Protein AF-A0A1X7TZ08-F1 (afdb_monomer)

Radius of gyration: 21.83 Å; Cα contacts (8 Å, |Δi|>4): 46; chains: 1; bounding box: 48×34×66 Å

Secondary structure (DSSP, 8-state):
---HHHHHHHHHHHHHS-HHHHHHHHHHHHHHHHHHHHHHHHHHHHHHHHHHHTT--GGG------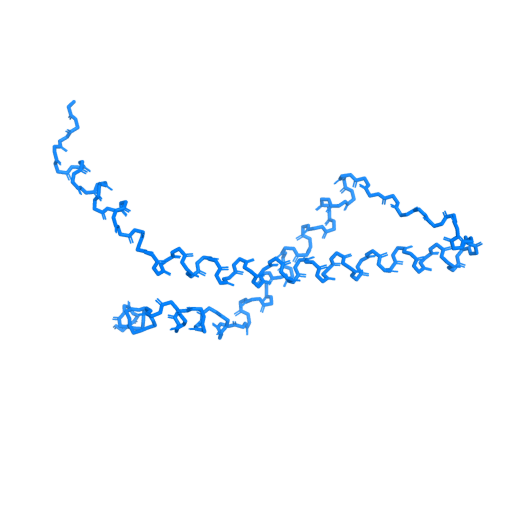HHHHHHHHHHHHHHHHHHHHT-HHHHHHHHHHHT-HHHHHTTT-

pLDDT: mean 79.52, std 16.92, range [42.16, 96.12]

Mean predicted aligned error: 11.12 Å

Organism: Amphimedon queenslandica (NCBI:txid400682)

Foldseek 3Di:
DPPVVVVVVVVVVVPVCDPLVVLLVVLLVVQLVVQLVVLVVVVVVVQQVVCVVVVNDPVRDDDDDPPVNCVVSSVVSNVVSVVVVVVVCVSSLVSCVVSVNNVVVVVVVD

Structure (mmCIF, N/CA/C/O backbone):
data_AF-A0A1X7TZ08-F1
#
_entry.id   AF-A0A1X7TZ08-F1
#
loop_
_atom_site.group_PDB
_atom_site.id
_atom_site.type_symbol
_atom_site.label_atom_id
_atom_site.label_alt_id
_atom_site.label_comp_id
_atom_site.label_asym_id
_atom_site.label_entity_id
_atom_site.label_seq_id
_atom_site.pdbx_PDB_ins_code
_atom_site.Cartn_x
_atom_site.Cartn_y
_atom_site.Cartn_z
_atom_site.occupancy
_atom_site.B_iso_or_equiv
_atom_site.auth_seq_id
_atom_site.auth_comp_id
_atom_site.auth_asym_id
_atom_site.auth_atom_id
_atom_site.pdbx_PDB_model_num
ATOM 1 N N . MET A 1 1 ? 0.419 24.892 -41.099 1.00 42.16 1 MET A N 1
ATOM 2 C CA . MET A 1 1 ? 1.016 23.764 -41.841 1.00 42.16 1 MET A CA 1
ATOM 3 C C . MET A 1 1 ? 2.105 23.181 -40.966 1.00 42.16 1 MET A C 1
ATOM 5 O O . MET A 1 1 ? 3.146 23.805 -40.815 1.00 42.16 1 MET A O 1
ATOM 9 N N . ILE A 1 2 ? 1.813 22.075 -40.285 1.00 45.47 2 ILE A N 1
ATOM 10 C CA . ILE A 1 2 ? 2.815 21.350 -39.501 1.00 45.47 2 ILE A CA 1
ATOM 11 C C . ILE A 1 2 ? 3.659 20.597 -40.532 1.00 45.47 2 ILE A C 1
ATOM 13 O O . ILE A 1 2 ? 3.110 19.887 -41.370 1.00 45.47 2 ILE A O 1
ATOM 17 N N . ASN A 1 3 ? 4.966 20.857 -40.564 1.00 47.69 3 ASN A N 1
ATOM 18 C CA . ASN A 1 3 ? 5.865 20.263 -41.551 1.00 47.69 3 ASN A CA 1
ATOM 19 C C . ASN A 1 3 ? 5.819 18.736 -41.434 1.00 47.69 3 ASN A C 1
ATOM 21 O O . ASN A 1 3 ? 5.934 18.212 -40.327 1.00 47.69 3 ASN A O 1
ATOM 25 N N . GLY A 1 4 ? 5.727 18.029 -42.566 1.00 49.84 4 GLY A N 1
ATOM 26 C CA . GLY A 1 4 ? 5.626 16.564 -42.609 1.00 49.84 4 GLY A CA 1
ATOM 27 C C . GLY A 1 4 ? 6.698 15.841 -41.785 1.00 49.84 4 GLY A C 1
ATOM 28 O O . GLY A 1 4 ? 6.422 14.785 -41.239 1.00 49.84 4 GLY A O 1
ATOM 29 N N . ALA A 1 5 ? 7.874 16.450 -41.577 1.00 51.88 5 ALA A N 1
ATOM 30 C CA . ALA A 1 5 ? 8.937 15.958 -40.695 1.00 51.88 5 ALA A CA 1
ATOM 31 C C . ALA A 1 5 ? 8.541 15.845 -39.202 1.00 51.88 5 ALA A C 1
ATOM 33 O O . ALA A 1 5 ? 8.981 14.915 -38.525 1.00 51.88 5 ALA A O 1
ATOM 34 N N . GLN A 1 6 ? 7.705 16.754 -38.685 1.00 47.25 6 GLN A N 1
ATOM 35 C CA . GLN A 1 6 ? 7.187 16.679 -37.312 1.00 47.25 6 GLN A CA 1
ATOM 36 C C . GLN A 1 6 ? 6.141 15.570 -37.162 1.00 47.25 6 GLN A C 1
ATOM 38 O O . GLN A 1 6 ? 6.110 14.912 -36.127 1.00 47.25 6 GLN A O 1
ATOM 43 N N . GLU A 1 7 ? 5.346 15.306 -38.201 1.00 42.50 7 GLU A N 1
ATOM 44 C CA . GLU A 1 7 ? 4.332 14.247 -38.200 1.00 42.50 7 GLU A CA 1
ATOM 45 C C . GLU A 1 7 ? 4.979 12.850 -38.234 1.00 42.50 7 GLU A C 1
ATOM 47 O O . GLU A 1 7 ? 4.614 11.983 -37.442 1.00 42.50 7 GLU A O 1
ATOM 52 N N . VAL A 1 8 ? 6.034 12.645 -39.041 1.00 52.72 8 VAL A N 1
ATOM 53 C CA . VAL A 1 8 ? 6.805 11.382 -39.009 1.00 52.72 8 VAL A CA 1
ATOM 54 C C . VAL A 1 8 ? 7.568 11.207 -37.696 1.00 52.72 8 VAL A C 1
ATOM 56 O O . VAL A 1 8 ? 7.702 10.082 -37.222 1.00 52.72 8 VAL A O 1
ATOM 59 N N . GLY A 1 9 ? 8.063 12.293 -37.092 1.00 52.34 9 GLY A N 1
ATOM 60 C CA . GLY A 1 9 ? 8.717 12.260 -35.780 1.00 52.34 9 GLY A CA 1
ATOM 61 C C . GLY A 1 9 ? 7.757 11.864 -34.655 1.00 52.34 9 GLY A C 1
ATOM 62 O O . GLY A 1 9 ? 8.101 11.021 -33.828 1.00 52.34 9 GLY A O 1
ATOM 63 N N . PHE A 1 10 ? 6.536 12.402 -34.671 1.00 45.81 10 PHE A N 1
ATOM 64 C CA . PHE A 1 10 ? 5.490 12.104 -33.692 1.00 45.81 10 PHE A CA 1
ATOM 65 C C . PHE A 1 10 ? 4.959 10.669 -33.845 1.00 45.81 10 PHE A C 1
ATOM 67 O O . PHE A 1 10 ? 4.919 9.919 -32.873 1.00 45.81 10 PHE A O 1
ATOM 74 N N . LEU A 1 11 ? 4.694 10.225 -35.079 1.00 47.16 11 LEU A N 1
ATOM 75 C CA . LEU A 1 11 ? 4.293 8.842 -35.378 1.00 47.16 11 LEU A CA 1
ATOM 76 C C . LEU A 1 11 ? 5.408 7.820 -35.077 1.00 47.16 11 LEU A C 1
ATOM 78 O O . LEU A 1 11 ? 5.132 6.664 -34.745 1.00 47.16 11 LEU A O 1
ATOM 82 N N . ARG A 1 12 ? 6.683 8.226 -35.168 1.00 47.09 12 ARG A N 1
ATOM 83 C CA . ARG A 1 12 ? 7.843 7.401 -34.786 1.00 47.09 12 ARG A CA 1
ATOM 84 C C . ARG A 1 12 ? 8.008 7.306 -33.269 1.00 47.09 12 ARG A C 1
ATOM 86 O O . ARG A 1 12 ? 8.368 6.232 -32.798 1.00 47.09 12 ARG A O 1
ATOM 93 N N . LEU A 1 13 ? 7.706 8.372 -32.527 1.00 45.00 13 LEU A N 1
ATOM 94 C CA . LEU A 1 13 ? 7.640 8.382 -31.060 1.00 45.00 13 LEU A CA 1
ATOM 95 C C . LEU A 1 13 ? 6.481 7.518 -30.537 1.00 45.00 13 LEU A C 1
ATOM 97 O O . LEU A 1 13 ? 6.692 6.704 -29.640 1.00 45.00 13 LEU A O 1
ATOM 101 N N . GLU A 1 14 ? 5.298 7.595 -31.151 1.00 45.69 14 GLU A N 1
ATOM 102 C CA . GLU A 1 14 ? 4.157 6.735 -30.795 1.00 45.69 14 GLU A CA 1
ATOM 103 C C . GLU A 1 14 ? 4.407 5.254 -31.123 1.00 45.69 14 GLU A C 1
ATOM 105 O O . GLU A 1 14 ? 4.048 4.378 -30.336 1.00 45.69 14 GLU A O 1
ATOM 110 N N . ARG A 1 15 ? 5.114 4.946 -32.223 1.00 47.97 15 ARG A N 1
ATOM 111 C CA . ARG A 1 15 ? 5.594 3.578 -32.516 1.00 47.97 15 ARG A CA 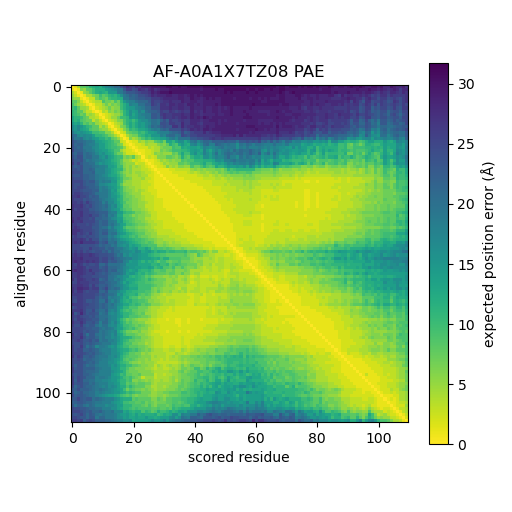1
ATOM 112 C C . ARG A 1 15 ? 6.750 3.116 -31.615 1.00 47.97 15 ARG A C 1
ATOM 114 O O . ARG A 1 15 ? 7.011 1.915 -31.553 1.00 47.97 15 ARG A O 1
ATOM 121 N N . GLN A 1 16 ? 7.447 4.031 -30.936 1.00 49.19 16 GLN A N 1
ATOM 122 C CA . GLN A 1 16 ? 8.575 3.736 -30.042 1.00 49.19 16 GLN A CA 1
ATOM 123 C C . GLN A 1 16 ? 8.187 3.539 -28.576 1.00 49.19 16 GLN A C 1
ATOM 125 O O . GLN A 1 16 ? 9.031 3.059 -27.811 1.00 49.19 16 GLN A O 1
ATOM 130 N N . ILE A 1 17 ? 6.929 3.780 -28.180 1.00 51.12 17 ILE A N 1
ATOM 131 C CA . ILE A 1 17 ? 6.390 3.167 -26.956 1.00 51.12 17 ILE A CA 1
ATOM 132 C C . ILE A 1 17 ? 6.224 1.669 -27.247 1.00 51.12 17 ILE A C 1
ATOM 134 O O . ILE A 1 17 ? 5.143 1.143 -27.498 1.00 51.12 17 ILE A O 1
ATOM 138 N N . SER A 1 1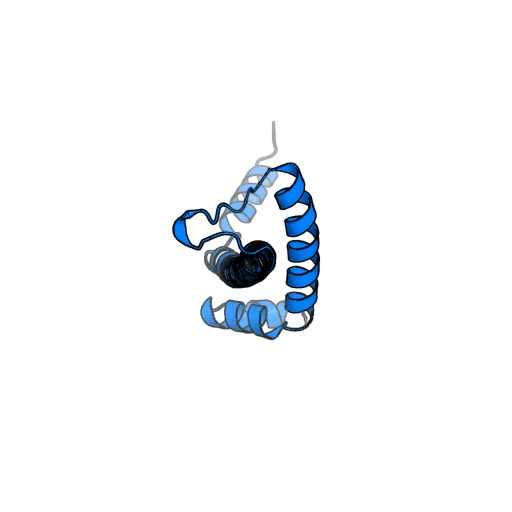8 ? 7.360 0.982 -27.308 1.00 63.38 18 SER A N 1
ATOM 139 C CA . SER A 1 18 ? 7.445 -0.420 -27.658 1.00 63.38 18 SER A CA 1
ATOM 140 C C . SER A 1 18 ? 6.688 -1.231 -26.601 1.00 63.38 18 SER A C 1
ATOM 142 O O . SER A 1 18 ? 6.712 -0.899 -25.414 1.00 63.38 18 SER A O 1
ATOM 144 N N . LEU A 1 19 ? 6.017 -2.312 -27.010 1.00 60.88 19 LEU A N 1
ATOM 145 C CA . LEU A 1 19 ? 5.390 -3.286 -26.101 1.00 60.88 19 LEU A CA 1
ATOM 146 C C . LEU A 1 19 ? 6.243 -3.592 -24.844 1.00 60.88 19 LEU A C 1
ATOM 148 O O . LEU A 1 19 ? 5.681 -3.708 -23.754 1.00 60.88 19 LEU A O 1
ATOM 152 N N . PRO A 1 20 ? 7.582 -3.673 -24.936 1.00 60.38 20 PRO A N 1
ATOM 153 C CA . PRO A 1 20 ? 8.454 -3.760 -23.772 1.00 60.38 20 PRO A CA 1
ATOM 154 C C . PRO A 1 20 ? 8.431 -2.595 -22.770 1.00 60.38 20 PRO A C 1
ATOM 156 O O . PRO A 1 20 ? 8.500 -2.859 -21.570 1.00 60.38 20 PRO A O 1
ATOM 159 N N . ALA A 1 21 ? 8.321 -1.338 -23.212 1.00 59.94 21 ALA A N 1
ATOM 160 C CA . ALA A 1 21 ? 8.198 -0.169 -22.332 1.00 59.94 21 ALA A CA 1
ATOM 161 C C . ALA A 1 21 ? 6.856 -0.178 -21.577 1.00 59.94 21 ALA A C 1
ATOM 163 O O . ALA A 1 21 ? 6.798 0.106 -20.379 1.00 59.94 21 ALA A O 1
ATOM 164 N N . ILE A 1 22 ? 5.789 -0.617 -22.251 1.00 64.81 22 ILE A N 1
ATOM 165 C CA . ILE A 1 22 ? 4.479 -0.859 -21.630 1.00 64.81 22 ILE A CA 1
ATOM 166 C C . ILE A 1 22 ? 4.586 -1.996 -20.602 1.00 64.81 22 ILE A C 1
ATOM 168 O O . ILE A 1 22 ? 4.132 -1.853 -19.468 1.00 64.81 22 ILE A O 1
ATOM 172 N N . ARG A 1 23 ? 5.250 -3.109 -20.945 1.00 61.88 23 ARG A N 1
ATOM 173 C CA . ARG A 1 23 ? 5.498 -4.230 -20.013 1.00 61.88 23 ARG A CA 1
ATOM 174 C C . ARG A 1 23 ? 6.366 -3.829 -18.812 1.00 61.88 23 ARG A C 1
ATOM 176 O O . ARG A 1 23 ? 6.141 -4.337 -17.715 1.00 61.88 23 ARG A O 1
ATOM 183 N N . TYR A 1 24 ? 7.316 -2.911 -18.990 1.00 65.50 24 TYR A N 1
ATOM 184 C CA . TYR A 1 24 ? 8.114 -2.327 -17.908 1.00 65.50 24 TYR A CA 1
ATOM 185 C C . TYR A 1 24 ? 7.254 -1.525 -16.924 1.00 65.50 24 TYR A C 1
ATOM 187 O O . TYR A 1 24 ? 7.279 -1.814 -15.724 1.00 65.50 24 TYR A O 1
ATOM 195 N N . LEU A 1 25 ? 6.463 -0.572 -17.435 1.00 66.50 25 LEU A N 1
ATOM 196 C CA . LEU A 1 25 ? 5.539 0.224 -16.622 1.00 66.50 25 LEU A CA 1
ATOM 197 C C . LEU A 1 25 ? 4.599 -0.692 -15.840 1.00 66.50 25 LEU A C 1
ATOM 199 O O . LEU A 1 25 ? 4.433 -0.520 -14.635 1.00 66.50 25 LEU A O 1
ATOM 203 N N . LEU A 1 26 ? 4.075 -1.733 -16.491 1.00 70.31 26 LEU A N 1
ATOM 204 C CA . LEU A 1 26 ? 3.232 -2.733 -15.840 1.00 70.31 26 LEU A CA 1
ATOM 205 C C . LEU A 1 26 ? 3.955 -3.457 -14.692 1.00 70.31 26 LEU A C 1
ATOM 207 O O . LEU A 1 26 ? 3.357 -3.627 -13.634 1.00 70.31 26 LEU A O 1
ATOM 211 N N . SER A 1 27 ? 5.227 -3.840 -14.845 1.00 71.94 27 SER A N 1
ATOM 212 C CA . SER A 1 27 ? 5.970 -4.546 -13.788 1.00 71.94 27 SER A CA 1
ATOM 213 C C . SER A 1 27 ? 6.172 -3.689 -12.536 1.00 71.94 27 SER A C 1
ATOM 215 O O . SER A 1 27 ? 5.922 -4.166 -11.429 1.00 71.94 27 SER A O 1
ATOM 217 N N . ILE A 1 28 ? 6.603 -2.433 -12.688 1.00 79.19 28 ILE A N 1
ATOM 218 C CA . ILE A 1 28 ? 6.783 -1.529 -11.541 1.00 79.19 28 ILE A CA 1
ATOM 219 C C . ILE A 1 28 ? 5.429 -1.163 -10.934 1.00 79.19 28 ILE A C 1
ATOM 221 O O . ILE A 1 28 ? 5.295 -1.156 -9.713 1.00 79.19 28 ILE A O 1
ATOM 225 N N . MET A 1 29 ? 4.409 -0.917 -11.762 1.00 83.25 29 MET A N 1
ATOM 226 C CA . MET A 1 29 ? 3.065 -0.601 -11.280 1.00 83.25 29 MET A CA 1
ATOM 227 C C . MET A 1 29 ? 2.435 -1.749 -10.495 1.00 83.25 29 MET A C 1
ATOM 229 O O . MET A 1 29 ? 1.742 -1.483 -9.517 1.00 83.25 29 MET A O 1
ATOM 233 N N . VAL A 1 30 ? 2.655 -3.006 -10.895 1.00 85.31 30 VAL A N 1
ATOM 234 C CA . VAL A 1 30 ? 2.175 -4.171 -10.135 1.00 85.31 30 VAL A CA 1
ATOM 235 C C . VAL A 1 30 ? 2.811 -4.181 -8.750 1.00 85.31 30 VAL A C 1
ATOM 237 O O . VAL A 1 30 ? 2.091 -4.180 -7.757 1.00 85.31 30 VAL A O 1
ATOM 240 N N . THR A 1 31 ? 4.140 -4.079 -8.667 1.00 88.00 31 THR A N 1
ATOM 241 C CA . THR A 1 31 ? 4.821 -4.052 -7.366 1.00 88.00 31 THR A CA 1
ATOM 242 C C . THR A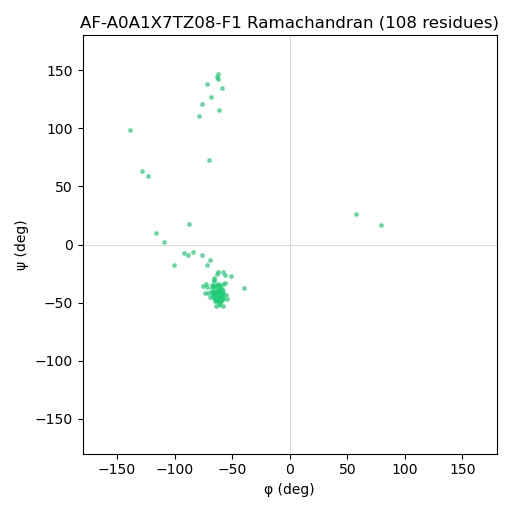 1 31 ? 4.396 -2.852 -6.523 1.00 88.00 31 THR A C 1
ATOM 244 O O . THR A 1 31 ? 4.141 -2.998 -5.331 1.00 88.00 31 THR A O 1
ATOM 247 N N . PHE A 1 32 ? 4.267 -1.673 -7.131 1.00 90.12 32 PHE A N 1
ATOM 248 C CA . PHE A 1 32 ? 3.803 -0.474 -6.442 1.00 90.12 32 PHE A CA 1
ATOM 249 C C . PHE A 1 32 ? 2.399 -0.671 -5.854 1.00 90.12 32 PHE A C 1
ATOM 251 O O . PHE A 1 32 ? 2.164 -0.361 -4.687 1.00 90.12 32 PHE A O 1
ATOM 258 N N . LYS A 1 33 ? 1.467 -1.230 -6.637 1.00 91.25 33 LYS A N 1
ATOM 259 C CA . LYS A 1 33 ? 0.104 -1.537 -6.181 1.00 91.25 33 LYS A CA 1
ATOM 260 C C . LYS A 1 33 ? 0.098 -2.551 -5.038 1.00 91.25 33 LYS A C 1
ATOM 262 O O . LYS A 1 33 ? -0.664 -2.371 -4.091 1.00 91.25 33 LYS A O 1
ATOM 267 N N . ASP A 1 34 ? 0.942 -3.575 -5.106 1.00 92.56 34 ASP A N 1
ATOM 268 C CA . ASP A 1 34 ? 1.035 -4.592 -4.058 1.00 92.56 34 ASP A CA 1
ATOM 269 C C . ASP A 1 34 ? 1.548 -4.007 -2.736 1.00 92.56 34 ASP A C 1
ATOM 271 O O . ASP A 1 34 ? 0.980 -4.293 -1.682 1.00 92.56 34 ASP A O 1
ATOM 275 N N . GLU A 1 35 ? 2.572 -3.150 -2.764 1.00 93.50 35 GLU A N 1
ATOM 276 C CA . GLU A 1 35 ? 3.064 -2.478 -1.550 1.00 93.50 35 GLU A CA 1
ATOM 277 C C . GLU A 1 35 ? 2.021 -1.504 -0.983 1.00 93.50 35 GLU A C 1
ATOM 279 O O . GLU A 1 35 ? 1.740 -1.527 0.217 1.00 93.50 35 GLU A O 1
ATOM 284 N N . MET A 1 36 ? 1.355 -0.720 -1.839 1.00 95.19 36 MET A N 1
ATOM 285 C CA . MET A 1 36 ? 0.247 0.150 -1.422 1.00 95.19 36 MET A CA 1
ATOM 286 C C . MET A 1 36 ? -0.884 -0.642 -0.754 1.00 95.19 36 MET A C 1
ATOM 288 O O . MET A 1 36 ? -1.432 -0.211 0.263 1.00 95.19 36 MET A O 1
ATOM 292 N N . LYS A 1 37 ? -1.212 -1.827 -1.284 1.00 95.50 37 LYS A N 1
ATOM 293 C CA . LYS A 1 37 ? -2.208 -2.724 -0.688 1.00 95.50 37 LYS A CA 1
ATOM 294 C C . LYS A 1 37 ? -1.776 -3.202 0.698 1.00 95.50 37 LYS A C 1
ATOM 296 O O . LYS A 1 37 ? -2.603 -3.193 1.606 1.00 95.50 37 LYS A O 1
ATOM 301 N N . LYS A 1 38 ? -0.506 -3.577 0.887 1.00 95.94 38 LYS A N 1
ATOM 302 C CA . LYS A 1 38 ? 0.013 -3.974 2.209 1.00 95.94 38 LYS A CA 1
ATOM 303 C C . LYS A 1 38 ? -0.052 -2.830 3.213 1.00 95.94 38 LYS A C 1
ATOM 305 O O . LYS A 1 38 ? -0.472 -3.052 4.345 1.00 95.94 38 LYS A O 1
ATOM 310 N N . HIS A 1 39 ? 0.315 -1.615 2.803 1.00 95.88 39 HIS A N 1
ATOM 311 C CA . HIS A 1 39 ? 0.195 -0.435 3.657 1.00 95.88 39 HIS A CA 1
ATOM 312 C C . HIS A 1 39 ? -1.250 -0.214 4.113 1.00 95.88 39 HIS A C 1
ATOM 314 O O . HIS A 1 39 ? -1.495 -0.044 5.307 1.00 95.88 39 HIS A O 1
ATOM 320 N N . PHE A 1 40 ? -2.205 -0.295 3.183 1.00 95.50 40 PHE A N 1
ATOM 321 C CA . PHE A 1 40 ? -3.624 -0.199 3.512 1.00 95.50 40 PHE A CA 1
ATOM 322 C C . PHE A 1 40 ? -4.075 -1.312 4.466 1.00 95.50 40 PHE A C 1
ATOM 324 O O . PHE A 1 40 ? -4.722 -1.027 5.467 1.00 95.50 40 PHE A O 1
ATOM 331 N N . GLN A 1 41 ? -3.718 -2.570 4.190 1.00 96.06 41 GLN A N 1
ATOM 332 C CA . GLN A 1 41 ? -4.090 -3.711 5.033 1.00 96.06 41 GLN A CA 1
ATOM 333 C C . GLN A 1 41 ? -3.539 -3.575 6.457 1.00 96.06 41 GLN A C 1
ATOM 335 O O . GLN A 1 41 ? -4.277 -3.791 7.415 1.00 96.06 41 GLN A O 1
ATOM 340 N N . GLY A 1 42 ? -2.270 -3.182 6.602 1.00 95.88 42 GLY A N 1
ATOM 341 C CA . GLY A 1 42 ? -1.651 -2.967 7.911 1.00 95.88 42 GLY A CA 1
ATOM 342 C C . GLY A 1 42 ? -2.285 -1.802 8.672 1.00 95.88 42 GLY A C 1
ATOM 343 O O . GLY A 1 42 ? -2.570 -1.921 9.865 1.00 95.88 42 GLY A O 1
ATOM 344 N N . TRP A 1 43 ? -2.576 -0.700 7.978 1.00 95.44 43 TRP A N 1
ATOM 345 C CA . TRP A 1 43 ? -3.293 0.428 8.570 1.00 95.44 43 TRP A CA 1
ATOM 346 C C . TRP A 1 43 ? -4.707 0.029 9.017 1.00 95.44 43 TRP A C 1
ATOM 348 O O . TRP A 1 43 ? -5.077 0.272 10.161 1.00 95.44 43 TRP A O 1
ATOM 358 N N . TYR A 1 44 ? -5.470 -0.651 8.159 1.00 95.06 44 TYR A N 1
ATOM 359 C CA . TYR A 1 44 ? -6.835 -1.076 8.468 1.00 95.06 44 TYR A CA 1
ATOM 360 C C . TYR A 1 44 ? -6.874 -2.049 9.650 1.00 95.06 44 TYR A C 1
ATOM 362 O O . TYR A 1 44 ? -7.681 -1.882 10.560 1.00 95.06 44 TYR A O 1
ATOM 370 N N . ALA A 1 45 ? -5.963 -3.029 9.682 1.00 95.19 45 ALA A N 1
ATOM 371 C CA . ALA A 1 45 ? -5.824 -3.946 10.811 1.00 95.19 45 ALA A CA 1
ATOM 372 C C . ALA A 1 45 ? -5.530 -3.199 12.122 1.00 95.19 45 ALA A C 1
ATOM 374 O O . ALA A 1 45 ? -6.084 -3.546 13.162 1.00 95.19 45 ALA A O 1
ATOM 375 N N . THR A 1 46 ? -4.720 -2.138 12.061 1.00 94.50 46 THR A N 1
ATOM 376 C CA . THR A 1 46 ? -4.440 -1.271 13.214 1.00 94.50 46 THR A CA 1
ATOM 377 C C . THR A 1 46 ? -5.700 -0.536 13.685 1.00 94.50 46 THR A C 1
ATOM 379 O O . THR A 1 46 ? -5.951 -0.473 14.886 1.00 94.50 46 THR A O 1
ATOM 382 N N . GLU A 1 47 ? -6.524 -0.005 12.776 1.00 93.75 47 GLU A N 1
ATOM 383 C CA . GLU A 1 47 ? -7.792 0.643 13.148 1.00 93.75 47 GLU A CA 1
ATOM 384 C C . GLU A 1 47 ? -8.795 -0.346 13.757 1.00 93.75 47 GLU A C 1
ATOM 386 O O . GLU A 1 47 ? -9.417 -0.042 14.775 1.00 93.75 47 GLU A O 1
ATOM 391 N N . VAL A 1 48 ? -8.894 -1.560 13.205 1.00 94.25 48 VAL A N 1
ATOM 392 C CA . VAL A 1 48 ? -9.696 -2.643 13.799 1.00 94.25 48 VAL A CA 1
ATOM 393 C C . VAL A 1 48 ? -9.198 -2.975 15.207 1.00 94.25 48 VAL A C 1
ATOM 395 O O . VAL A 1 48 ? -9.991 -3.029 16.146 1.00 94.25 48 VAL A O 1
ATOM 398 N N . GLN A 1 49 ? -7.884 -3.143 15.381 1.00 94.38 49 GLN A N 1
ATOM 399 C CA . GLN A 1 49 ? -7.284 -3.456 16.676 1.00 94.38 49 GLN A CA 1
ATOM 400 C C . GLN A 1 49 ? -7.587 -2.378 17.725 1.00 94.38 49 GLN A C 1
ATOM 402 O O . GLN A 1 49 ? -7.931 -2.720 18.856 1.00 94.38 49 GLN A O 1
ATOM 407 N N . LYS A 1 50 ? -7.517 -1.090 17.359 1.00 93.62 50 LYS A N 1
ATOM 408 C CA . LYS A 1 50 ? -7.883 0.021 18.256 1.00 93.62 50 LYS A CA 1
ATOM 409 C C . LYS A 1 50 ? -9.336 -0.077 18.722 1.00 93.62 50 LYS A C 1
ATOM 411 O O . LYS A 1 50 ? -9.614 0.130 19.899 1.00 93.62 50 LYS A O 1
ATOM 416 N N . GLN A 1 51 ? -10.266 -0.407 17.824 1.00 93.81 51 GLN A N 1
ATOM 417 C CA . GLN A 1 51 ? -11.676 -0.570 18.193 1.00 93.81 51 GLN A CA 1
ATOM 418 C C . GLN A 1 51 ? -11.887 -1.778 19.115 1.00 93.81 51 GLN A C 1
ATOM 420 O O . GLN A 1 51 ? -12.601 -1.668 20.111 1.00 93.81 51 GLN A O 1
ATOM 425 N N . MET A 1 52 ? -11.206 -2.897 18.854 1.00 91.50 52 MET A N 1
ATOM 426 C CA . MET A 1 52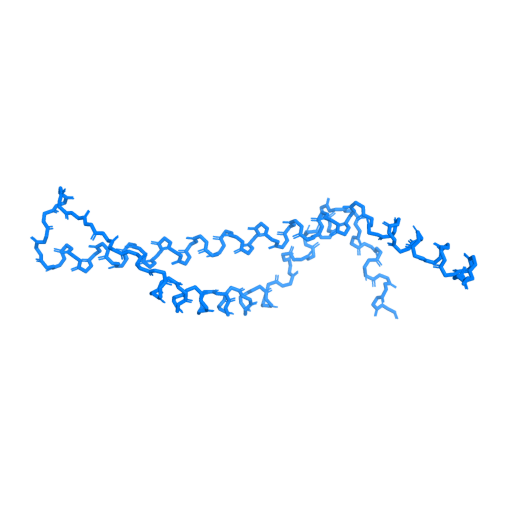 ? -11.259 -4.074 19.729 1.00 91.50 52 MET A CA 1
ATOM 427 C C . MET A 1 52 ? -10.706 -3.783 21.131 1.00 91.50 52 MET A C 1
ATOM 429 O O . MET A 1 52 ? -11.282 -4.225 22.121 1.00 91.50 52 MET A O 1
ATOM 433 N N . GLN A 1 53 ? -9.623 -3.005 21.235 1.00 93.44 53 GLN A N 1
ATOM 434 C CA . GLN A 1 53 ? -9.070 -2.560 22.523 1.00 93.44 53 GLN A CA 1
ATOM 435 C C . GLN A 1 53 ? -10.039 -1.663 23.307 1.00 93.44 53 GLN A C 1
ATOM 437 O O . GLN A 1 53 ? -9.993 -1.638 24.534 1.00 93.44 53 GLN A O 1
ATOM 442 N N . ASN A 1 54 ? -10.952 -0.986 22.611 1.00 91.88 54 ASN A N 1
ATOM 443 C CA . ASN A 1 54 ? -12.024 -0.190 23.205 1.00 91.88 54 ASN A CA 1
ATOM 444 C C . ASN A 1 54 ? -13.293 -1.016 23.503 1.00 91.88 54 ASN A C 1
ATOM 446 O O . ASN A 1 54 ? -14.361 -0.440 23.693 1.00 91.88 54 ASN A O 1
ATOM 450 N N . ASN A 1 55 ? -13.186 -2.350 23.553 1.00 91.25 55 ASN A N 1
ATOM 451 C CA . ASN A 1 55 ? -14.282 -3.291 23.819 1.00 91.25 55 ASN A CA 1
ATOM 452 C C . ASN A 1 55 ? -15.464 -3.193 22.835 1.00 91.25 55 ASN A C 1
ATOM 454 O O . ASN A 1 55 ? -16.587 -3.564 23.179 1.00 91.25 55 ASN A O 1
ATOM 458 N N . VAL A 1 56 ? -15.229 -2.723 21.605 1.00 90.62 56 VAL A N 1
ATOM 459 C CA . VAL A 1 56 ? -16.235 -2.806 20.537 1.00 90.62 56 VAL A CA 1
ATOM 460 C C . VAL A 1 56 ? -16.409 -4.275 20.155 1.00 90.62 56 VAL A C 1
ATOM 462 O O . VAL A 1 56 ? -15.429 -4.968 19.865 1.00 90.62 56 VAL A O 1
ATOM 465 N N . ALA A 1 57 ? -17.651 -4.765 20.167 1.00 89.38 57 ALA A N 1
ATOM 466 C CA . ALA A 1 57 ? -17.951 -6.130 19.761 1.00 89.38 57 ALA A CA 1
ATOM 467 C C . ALA A 1 57 ? -17.580 -6.346 18.289 1.00 89.38 57 ALA A C 1
ATOM 469 O O . ALA A 1 57 ? -17.725 -5.454 17.457 1.00 89.38 57 ALA A O 1
ATOM 470 N N . VAL A 1 58 ? -17.137 -7.557 17.942 1.00 87.81 58 VAL A N 1
ATOM 471 C CA . VAL A 1 58 ? -16.722 -7.882 16.565 1.00 87.81 58 VAL A CA 1
ATOM 472 C C . VAL A 1 58 ? -17.853 -7.647 15.556 1.00 87.81 58 VAL A C 1
ATOM 474 O O . VAL A 1 58 ? -17.586 -7.213 14.439 1.00 87.81 58 VAL A O 1
ATOM 477 N N . SER A 1 59 ? -19.108 -7.881 15.956 1.00 91.12 59 SER A N 1
ATOM 478 C CA . SER A 1 59 ? -20.304 -7.607 15.145 1.00 91.12 59 SER A CA 1
ATOM 479 C C . SER A 1 59 ? -20.496 -6.128 14.806 1.00 91.12 59 SER A C 1
ATOM 481 O O . SER A 1 59 ? -21.138 -5.816 13.807 1.00 91.12 59 SER A O 1
ATOM 483 N N . ASP A 1 60 ? -19.921 -5.240 15.616 1.00 91.62 60 ASP A N 1
ATOM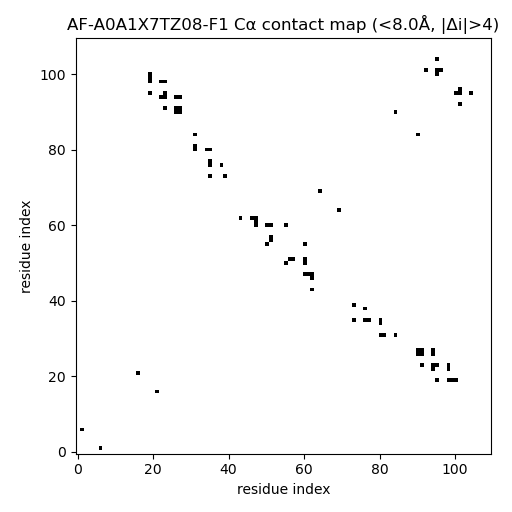 484 C CA . ASP A 1 60 ? -20.141 -3.795 15.568 1.00 91.62 60 ASP A CA 1
ATOM 485 C C . ASP A 1 60 ? -18.904 -3.050 15.042 1.00 91.62 60 ASP A C 1
ATOM 487 O O . ASP A 1 60 ? -18.900 -1.820 14.952 1.00 91.62 60 ASP A O 1
ATOM 491 N N . LEU A 1 61 ? -17.844 -3.784 14.674 1.00 90.19 61 LEU A N 1
ATOM 492 C CA . LEU A 1 61 ? -16.630 -3.212 14.106 1.00 90.19 61 LEU A CA 1
ATOM 493 C C . LEU A 1 61 ? -16.948 -2.496 12.796 1.00 90.19 61 LEU A C 1
ATOM 495 O O . LEU A 1 61 ? -17.304 -3.102 11.782 1.00 90.19 61 LEU A O 1
ATOM 499 N N . LYS A 1 62 ? -16.745 -1.183 12.809 1.00 90.81 62 LYS A N 1
ATOM 500 C CA . LYS A 1 62 ? -16.930 -0.331 11.642 1.00 90.81 62 LYS A CA 1
ATOM 501 C C . LYS A 1 62 ? -15.797 0.677 11.587 1.00 90.81 62 LYS A C 1
ATOM 503 O O . LYS A 1 62 ? -15.807 1.705 12.260 1.00 90.81 62 LYS A O 1
ATOM 508 N N . VAL A 1 63 ? -14.799 0.377 10.764 1.00 90.88 63 VAL A N 1
ATOM 509 C CA . VAL A 1 63 ? -13.708 1.314 10.486 1.00 90.88 63 VAL A CA 1
ATOM 510 C C . VAL A 1 63 ? -14.201 2.347 9.483 1.00 90.88 63 VAL A C 1
ATOM 512 O O . VAL A 1 63 ? -14.439 2.037 8.313 1.00 90.88 63 VAL A O 1
ATOM 515 N N . GLU A 1 64 ? -14.366 3.582 9.945 1.00 90.38 64 GLU A N 1
ATOM 516 C CA . GLU A 1 64 ? -14.671 4.699 9.063 1.00 90.38 64 GLU A CA 1
ATOM 517 C C . GLU A 1 64 ? -13.449 5.069 8.220 1.00 90.38 64 GLU A C 1
ATOM 519 O O . GLU A 1 64 ? -12.316 5.111 8.696 1.00 90.38 64 GLU A O 1
ATOM 524 N N . MET A 1 65 ? -13.686 5.350 6.939 1.00 90.88 65 MET A N 1
ATOM 525 C CA . MET A 1 65 ? -12.633 5.671 5.977 1.00 90.88 65 MET A CA 1
ATOM 526 C C . MET A 1 65 ? -12.944 6.979 5.244 1.00 90.88 65 MET A C 1
ATOM 528 O O . MET A 1 65 ? -13.154 6.974 4.028 1.00 90.88 65 MET A O 1
ATOM 532 N N . PRO A 1 66 ? -13.019 8.119 5.955 1.00 93.81 66 PRO A N 1
ATOM 533 C CA . PRO A 1 66 ? -13.256 9.390 5.298 1.00 93.81 66 PRO A CA 1
ATOM 534 C C . PRO A 1 66 ? -12.112 9.703 4.327 1.00 93.81 66 PRO A C 1
ATOM 536 O O . PRO A 1 66 ? -10.935 9.459 4.602 1.00 93.81 66 PRO A O 1
ATOM 539 N N . THR A 1 67 ? -12.456 10.286 3.181 1.00 91.06 67 THR A N 1
ATOM 540 C CA . THR A 1 67 ? -11.502 10.568 2.099 1.00 91.06 67 THR A CA 1
ATOM 541 C C . THR A 1 67 ? -10.318 11.425 2.555 1.00 91.06 67 THR A C 1
ATOM 543 O O . THR A 1 67 ? -9.210 11.245 2.061 1.00 91.06 67 THR A O 1
ATOM 546 N N . SER A 1 68 ? -10.518 12.348 3.499 1.00 93.00 68 SER A N 1
ATOM 547 C CA . SER A 1 68 ? -9.445 13.168 4.081 1.00 93.00 68 SER A CA 1
ATOM 548 C C . SER A 1 68 ? -8.409 12.325 4.832 1.00 93.00 68 SER A C 1
ATOM 550 O O . SER A 1 68 ? -7.208 12.511 4.636 1.00 93.00 68 SER A O 1
ATOM 552 N N . LEU A 1 69 ? -8.866 11.358 5.631 1.00 91.06 69 LEU A N 1
ATOM 553 C CA . LEU A 1 69 ? -8.008 10.429 6.365 1.00 91.06 69 LEU A CA 1
ATOM 554 C C . LEU A 1 69 ? -7.222 9.540 5.401 1.00 91.06 69 LEU A C 1
ATOM 556 O O . LEU A 1 69 ? -5.999 9.450 5.505 1.00 91.06 69 LEU A O 1
ATOM 560 N N . LEU A 1 70 ? -7.908 8.948 4.418 1.00 91.19 70 LEU A N 1
ATOM 561 C CA . LEU A 1 70 ? -7.266 8.097 3.415 1.00 91.19 70 LEU A CA 1
ATOM 562 C C . LEU A 1 70 ? -6.249 8.867 2.567 1.00 91.19 70 LEU A C 1
ATOM 564 O O . LEU A 1 70 ? -5.176 8.340 2.287 1.00 91.19 70 LEU A O 1
ATOM 568 N N . LYS A 1 71 ? -6.536 10.115 2.181 1.00 91.19 71 LYS A N 1
ATOM 569 C CA . LYS A 1 71 ? -5.582 10.960 1.441 1.00 91.19 71 LYS A CA 1
ATOM 570 C C . LYS A 1 71 ? -4.296 11.183 2.234 1.00 91.19 71 LYS A C 1
ATOM 572 O O . LYS A 1 71 ? -3.215 10.951 1.702 1.00 91.19 71 LYS A O 1
ATOM 577 N N . ASN A 1 72 ? -4.410 11.554 3.506 1.00 90.75 72 ASN A N 1
ATOM 578 C CA . ASN A 1 72 ? -3.242 11.775 4.360 1.00 90.75 72 ASN A CA 1
ATOM 579 C C . ASN A 1 72 ? -2.448 10.483 4.595 1.00 90.75 72 ASN A C 1
ATOM 581 O O . ASN A 1 72 ? -1.225 10.480 4.474 1.00 90.75 72 ASN A O 1
ATOM 585 N N . ALA A 1 73 ? -3.133 9.372 4.882 1.00 92.12 73 ALA A N 1
ATOM 586 C CA . ALA A 1 73 ? -2.473 8.087 5.089 1.00 92.12 73 ALA A CA 1
ATOM 587 C C . ALA A 1 73 ? -1.772 7.597 3.806 1.00 92.12 73 ALA A C 1
ATOM 589 O O . ALA A 1 73 ? -0.596 7.235 3.832 1.00 92.12 73 ALA A O 1
ATOM 590 N N . SER A 1 74 ? -2.465 7.670 2.667 1.00 93.50 74 SER A N 1
ATOM 591 C CA . SER A 1 74 ? -1.944 7.228 1.370 1.00 93.50 74 SER A CA 1
ATOM 592 C C . SER A 1 74 ? -0.764 8.051 0.864 1.00 93.50 74 SER A C 1
ATOM 594 O O . SER A 1 74 ? 0.116 7.477 0.228 1.00 93.50 74 SER A O 1
ATOM 596 N N . ALA A 1 75 ? -0.676 9.345 1.187 1.00 94.75 75 ALA A N 1
ATOM 597 C CA . ALA A 1 75 ? 0.493 10.157 0.850 1.00 94.75 75 ALA A CA 1
ATOM 598 C C . ALA A 1 75 ? 1.779 9.572 1.457 1.00 94.75 75 ALA A C 1
ATOM 600 O O . ALA A 1 75 ? 2.772 9.382 0.752 1.00 94.75 75 ALA A O 1
ATOM 601 N N . ASN A 1 76 ? 1.734 9.190 2.737 1.00 94.81 76 ASN A N 1
ATOM 602 C CA . ASN A 1 76 ? 2.866 8.541 3.399 1.00 94.81 76 ASN A CA 1
ATOM 603 C C . ASN A 1 76 ? 3.178 7.175 2.776 1.00 94.81 76 ASN A C 1
ATOM 605 O O . ASN A 1 76 ? 4.344 6.859 2.554 1.00 94.81 76 ASN A O 1
ATOM 609 N N . TRP A 1 77 ? 2.155 6.389 2.427 1.00 96.12 77 TRP A N 1
ATOM 610 C CA . TRP A 1 77 ? 2.349 5.090 1.770 1.00 96.12 77 TRP A CA 1
ATOM 611 C C . TRP A 1 77 ? 3.032 5.226 0.409 1.00 96.12 77 TRP A C 1
ATOM 613 O O . TRP A 1 77 ? 3.918 4.433 0.097 1.00 96.12 77 TRP A O 1
ATOM 623 N N . ILE A 1 78 ? 2.670 6.244 -0.380 1.00 94.50 78 ILE A N 1
ATOM 624 C CA . ILE A 1 78 ? 3.301 6.535 -1.674 1.00 94.50 78 ILE A CA 1
ATOM 625 C C . ILE A 1 78 ? 4.786 6.847 -1.475 1.00 94.50 78 ILE A C 1
ATOM 627 O O . ILE A 1 78 ? 5.624 6.260 -2.161 1.00 94.50 78 ILE A O 1
ATOM 631 N N . ILE A 1 79 ? 5.119 7.719 -0.518 1.00 94.50 79 ILE A N 1
ATOM 632 C CA . ILE A 1 79 ? 6.509 8.102 -0.226 1.00 94.50 79 ILE A CA 1
ATOM 633 C C . ILE A 1 79 ? 7.318 6.881 0.235 1.00 94.50 79 ILE A C 1
ATOM 635 O O . ILE A 1 79 ? 8.400 6.621 -0.296 1.00 94.50 79 ILE A O 1
ATOM 639 N N . SER A 1 80 ? 6.789 6.097 1.180 1.00 93.19 80 SER A N 1
ATOM 640 C CA . SER A 1 80 ? 7.454 4.887 1.680 1.00 93.19 80 SER A CA 1
ATOM 641 C C . SER A 1 80 ? 7.625 3.826 0.592 1.00 93.19 80 SER A C 1
ATOM 643 O O . SER A 1 80 ? 8.703 3.243 0.466 1.00 93.19 80 SER A O 1
ATOM 645 N N . THR A 1 81 ? 6.599 3.611 -0.234 1.00 92.81 81 THR A N 1
ATOM 646 C CA . THR A 1 81 ? 6.653 2.663 -1.355 1.00 92.81 81 THR A CA 1
ATOM 647 C C . THR A 1 81 ? 7.704 3.098 -2.368 1.00 92.81 81 THR A C 1
ATOM 649 O O . THR A 1 81 ? 8.524 2.282 -2.789 1.00 92.81 81 THR A O 1
ATOM 652 N N . TRP A 1 82 ? 7.732 4.384 -2.726 1.00 90.06 82 TRP A N 1
ATOM 653 C CA . TRP A 1 82 ? 8.725 4.927 -3.647 1.00 90.06 82 TRP A CA 1
ATOM 654 C C . TRP A 1 82 ? 10.151 4.750 -3.118 1.00 90.06 82 TRP A C 1
ATOM 656 O O . TRP A 1 82 ? 10.992 4.177 -3.811 1.00 90.06 82 TRP A O 1
ATOM 666 N N . SER A 1 83 ? 10.403 5.146 -1.867 1.00 91.56 83 SER A N 1
ATOM 667 C CA . SER A 1 83 ? 11.710 4.978 -1.220 1.00 91.56 83 SER A CA 1
ATOM 668 C C . SER A 1 83 ? 12.147 3.506 -1.188 1.00 91.56 83 SER A C 1
ATOM 670 O O . SER A 1 83 ? 13.281 3.174 -1.533 1.00 91.56 83 SER A O 1
ATOM 672 N N . SER A 1 84 ? 11.221 2.594 -0.875 1.00 89.88 84 SER A N 1
ATOM 673 C CA . SER A 1 84 ? 11.485 1.154 -0.863 1.00 89.88 84 SER A CA 1
ATOM 674 C C . SER A 1 84 ? 11.792 0.581 -2.253 1.00 89.88 84 SER A C 1
ATO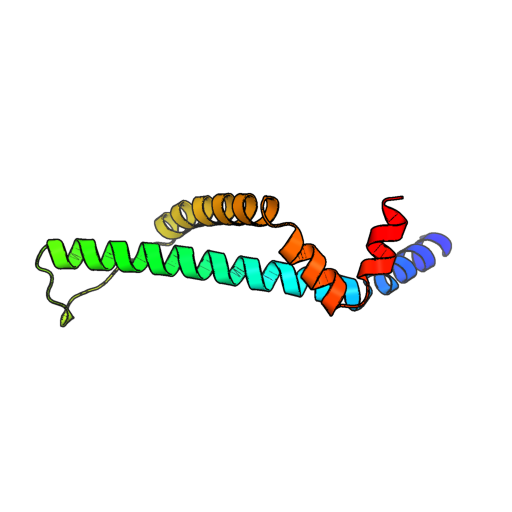M 676 O O . SER A 1 84 ? 12.606 -0.336 -2.382 1.00 89.88 84 SER A O 1
ATOM 678 N N . LEU A 1 85 ? 11.145 1.083 -3.308 1.00 87.75 85 LEU A N 1
ATOM 679 C CA . LEU A 1 85 ? 11.419 0.657 -4.683 1.00 87.75 85 LEU A CA 1
ATOM 680 C C . LEU A 1 85 ? 12.766 1.185 -5.186 1.00 87.75 85 LEU A C 1
ATOM 682 O O . LEU A 1 85 ? 13.477 0.446 -5.866 1.00 87.75 85 LEU A O 1
ATOM 686 N N . GLN A 1 86 ? 13.156 2.406 -4.808 1.00 86.94 86 GLN A N 1
ATOM 687 C CA . GLN A 1 86 ? 14.476 2.958 -5.139 1.00 86.94 86 GLN A CA 1
ATOM 688 C C . GLN A 1 86 ? 15.620 2.111 -4.562 1.00 86.94 86 GLN A C 1
ATOM 690 O O . GLN A 1 86 ? 16.642 1.927 -5.216 1.00 86.94 86 GLN A O 1
ATOM 695 N N . GLN A 1 87 ? 15.427 1.535 -3.374 1.00 89.25 87 GLN A N 1
ATOM 696 C CA . GLN A 1 87 ? 16.393 0.626 -2.744 1.00 89.25 87 GLN A CA 1
ATOM 697 C C . GLN A 1 87 ? 16.403 -0.782 -3.357 1.00 89.25 87 GLN A C 1
ATOM 699 O O . GLN A 1 87 ? 17.261 -1.598 -3.022 1.00 89.25 87 GLN A O 1
ATOM 704 N N . ARG A 1 88 ? 15.446 -1.098 -4.239 1.00 88.50 88 ARG A N 1
ATOM 705 C CA . ARG A 1 88 ? 15.279 -2.423 -4.847 1.00 88.50 88 ARG A CA 1
ATOM 706 C C . ARG A 1 88 ? 15.314 -2.356 -6.381 1.00 88.50 88 ARG A C 1
ATOM 708 O O . ARG A 1 88 ? 14.364 -2.806 -7.036 1.00 88.50 88 ARG A O 1
ATOM 715 N N . PRO A 1 89 ? 16.409 -1.856 -6.988 1.00 83.12 89 PRO A N 1
ATOM 716 C CA . PRO A 1 89 ? 16.520 -1.720 -8.442 1.00 83.12 89 PRO A CA 1
ATOM 717 C C . PRO A 1 89 ? 16.352 -3.057 -9.181 1.00 83.12 89 PRO A C 1
ATOM 719 O O . PRO A 1 89 ? 15.908 -3.080 -10.330 1.00 83.12 89 PRO A O 1
ATOM 722 N N . GLN A 1 90 ? 16.608 -4.191 -8.516 1.00 84.69 90 GLN A N 1
ATOM 723 C CA . GLN A 1 90 ? 16.380 -5.531 -9.056 1.00 84.69 90 GLN A CA 1
ATOM 724 C C . GLN A 1 90 ? 14.937 -5.769 -9.511 1.00 84.69 90 GLN A C 1
ATOM 726 O O . GLN A 1 90 ? 14.713 -6.584 -10.398 1.00 84.69 90 GLN A O 1
ATOM 731 N N . ILE A 1 91 ? 13.953 -5.069 -8.942 1.00 83.56 91 ILE A N 1
ATOM 732 C CA . ILE A 1 91 ? 12.547 -5.184 -9.348 1.00 83.56 91 ILE A CA 1
ATOM 733 C C . ILE A 1 91 ? 12.374 -4.635 -10.767 1.00 83.56 91 ILE A C 1
ATOM 735 O O . ILE A 1 91 ? 11.786 -5.302 -11.620 1.00 83.56 91 ILE A O 1
ATOM 739 N N . ALA A 1 92 ? 12.969 -3.472 -11.046 1.00 78.06 92 ALA A N 1
ATOM 740 C CA . ALA A 1 92 ? 12.998 -2.888 -12.382 1.00 78.06 92 ALA A CA 1
ATOM 741 C C . ALA A 1 92 ? 13.821 -3.751 -13.351 1.00 78.06 92 ALA A C 1
ATOM 743 O O . ALA A 1 92 ? 13.341 -4.073 -14.436 1.00 78.06 92 ALA A O 1
ATOM 744 N N . ILE A 1 93 ? 15.007 -4.214 -12.935 1.00 81.38 93 ILE A N 1
ATOM 745 C CA . ILE A 1 93 ? 15.878 -5.089 -13.743 1.00 81.38 93 ILE A CA 1
ATOM 746 C C . ILE A 1 93 ? 15.171 -6.401 -14.108 1.00 81.38 93 ILE A C 1
ATOM 748 O O . ILE A 1 93 ? 15.209 -6.836 -15.258 1.00 81.38 93 ILE A O 1
ATOM 752 N N . ASN A 1 94 ? 14.484 -7.031 -13.155 1.00 83.00 94 ASN A N 1
ATOM 753 C CA . ASN A 1 94 ? 13.701 -8.241 -13.401 1.00 83.00 94 ASN A CA 1
ATOM 754 C C . ASN A 1 94 ? 12.518 -7.959 -14.334 1.00 83.00 94 ASN A C 1
ATOM 756 O O . ASN A 1 94 ? 12.199 -8.804 -15.171 1.00 83.00 94 ASN A O 1
ATOM 760 N N . GLY A 1 95 ? 11.904 -6.778 -14.224 1.00 77.94 95 GLY A N 1
ATOM 761 C CA . GLY A 1 95 ? 10.916 -6.284 -15.180 1.00 77.94 95 GLY A CA 1
ATOM 762 C C . GLY A 1 95 ? 11.487 -6.206 -16.597 1.00 77.94 95 GLY A C 1
ATOM 763 O O . GLY A 1 95 ? 10.930 -6.827 -17.501 1.00 77.94 95 GLY A O 1
ATOM 764 N N . PHE A 1 96 ? 12.636 -5.541 -16.775 1.00 76.56 96 PHE A N 1
ATOM 765 C CA . PHE A 1 96 ? 13.341 -5.432 -18.061 1.00 76.56 96 PHE A CA 1
ATOM 766 C C . PHE A 1 96 ? 13.750 -6.791 -18.635 1.00 76.56 96 PHE A C 1
ATOM 768 O O . PHE A 1 96 ? 13.650 -7.022 -19.842 1.00 76.56 96 PHE A O 1
ATOM 775 N N . ARG A 1 97 ? 14.178 -7.718 -17.771 1.00 82.44 97 ARG A N 1
ATOM 776 C CA . ARG A 1 97 ? 14.502 -9.092 -18.170 1.00 82.44 97 ARG A CA 1
ATOM 777 C C . ARG A 1 97 ? 13.264 -9.821 -18.687 1.00 82.44 97 ARG A C 1
ATOM 779 O O . ARG A 1 97 ? 13.313 -10.404 -19.763 1.00 82.44 97 ARG A O 1
ATOM 786 N N . LYS A 1 98 ? 12.147 -9.762 -17.952 1.00 78.31 98 LYS A N 1
ATOM 787 C CA . LYS A 1 98 ? 10.881 -10.416 -18.332 1.00 78.31 98 LYS A CA 1
ATOM 788 C C . LYS A 1 98 ? 10.261 -9.823 -19.596 1.00 78.31 98 LYS A C 1
ATOM 790 O O . LYS A 1 98 ? 9.591 -10.538 -20.336 1.00 78.31 98 LYS A O 1
ATOM 795 N N . SER A 1 99 ? 10.460 -8.531 -19.847 1.00 73.75 99 SER A N 1
ATOM 796 C CA . SER A 1 99 ? 9.971 -7.872 -21.059 1.00 73.75 99 SER A CA 1
ATOM 797 C C . SER A 1 99 ? 10.898 -8.031 -22.267 1.00 73.75 99 SER A C 1
ATOM 799 O O . SER A 1 99 ? 10.491 -7.660 -23.366 1.00 73.75 99 SER A O 1
ATOM 801 N N . GLY A 1 100 ? 12.092 -8.611 -22.092 1.00 81.25 100 GLY A N 1
ATOM 802 C CA . GLY A 1 100 ? 13.039 -8.892 -23.173 1.00 81.25 100 GLY A CA 1
ATOM 803 C C . GLY A 1 100 ? 13.858 -7.685 -23.641 1.00 81.25 100 GLY A C 1
ATOM 804 O O . GLY A 1 100 ? 14.426 -7.740 -24.725 1.00 81.25 100 GLY A O 1
ATOM 805 N N . ILE A 1 101 ? 13.929 -6.604 -22.853 1.00 79.25 101 ILE A N 1
ATOM 806 C CA . ILE A 1 101 ? 14.668 -5.369 -23.203 1.00 79.25 101 ILE A CA 1
ATOM 807 C C . ILE A 1 101 ? 15.840 -5.057 -22.282 1.00 79.25 101 ILE A C 1
ATOM 809 O O . ILE A 1 101 ? 16.409 -3.974 -22.368 1.00 79.25 101 ILE A O 1
ATOM 813 N N . LEU A 1 102 ? 16.221 -5.985 -21.403 1.00 82.62 102 LEU A N 1
ATOM 814 C CA . LEU A 1 102 ? 17.342 -5.758 -20.495 1.00 82.62 102 LEU A CA 1
ATOM 815 C C . LEU A 1 102 ? 18.620 -5.361 -21.248 1.00 82.62 102 LEU A C 1
ATOM 817 O O . LEU A 1 102 ? 19.230 -4.364 -20.889 1.00 82.62 102 LEU A O 1
ATOM 821 N N . SER A 1 103 ? 18.969 -6.076 -22.322 1.00 80.31 103 SER A N 1
ATOM 822 C CA . SER A 1 103 ? 20.151 -5.771 -23.140 1.00 80.31 103 SER A CA 1
ATOM 823 C C . SER A 1 103 ? 20.100 -4.367 -23.747 1.00 80.31 103 SER A C 1
ATOM 825 O O . SER A 1 103 ? 21.068 -3.626 -23.643 1.00 80.31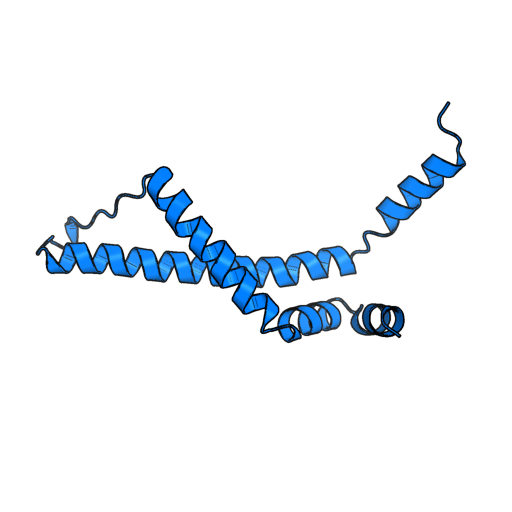 103 SER A O 1
ATOM 827 N N . ALA A 1 104 ? 18.956 -3.973 -24.314 1.00 77.31 104 ALA A N 1
ATOM 828 C CA . ALA A 1 104 ? 18.772 -2.654 -24.918 1.00 77.31 104 ALA A CA 1
ATOM 829 C C . ALA A 1 104 ? 18.903 -1.508 -23.900 1.00 77.31 104 ALA A C 1
ATOM 831 O O . ALA A 1 104 ? 19.415 -0.446 -24.237 1.00 77.31 104 ALA A O 1
ATOM 832 N N . VAL A 1 105 ? 18.453 -1.721 -22.659 1.00 73.50 105 VAL A N 1
ATOM 833 C CA . VAL A 1 105 ? 18.591 -0.733 -21.578 1.00 73.50 105 VAL A CA 1
ATOM 834 C C . VAL A 1 105 ? 20.035 -0.658 -21.086 1.00 73.50 105 VAL A C 1
ATOM 836 O O . VAL A 1 105 ? 20.533 0.439 -20.864 1.00 73.50 105 VAL A O 1
ATOM 839 N N . THR A 1 106 ? 20.721 -1.794 -20.932 1.00 78.62 106 THR A N 1
ATOM 840 C CA . THR A 1 106 ? 22.114 -1.816 -20.462 1.00 78.62 106 THR A CA 1
ATOM 841 C C . THR A 1 106 ? 23.062 -1.153 -21.462 1.00 78.62 106 THR A C 1
ATOM 843 O O . THR A 1 106 ? 23.860 -0.319 -21.055 1.00 78.62 106 THR A O 1
ATOM 846 N N . SER A 1 107 ? 22.914 -1.423 -22.763 1.00 73.25 107 SER A N 1
ATOM 847 C CA . SER A 1 107 ? 23.749 -0.810 -23.810 1.00 73.25 107 SER A CA 1
ATOM 848 C C . SER A 1 107 ? 23.501 0.687 -24.035 1.00 73.25 107 SER A C 1
ATOM 850 O O . SER A 1 107 ? 24.276 1.319 -24.736 1.00 73.25 107 SER A O 1
ATOM 852 N N . ALA A 1 108 ? 22.418 1.260 -23.499 1.00 63.62 108 ALA A N 1
ATOM 853 C CA . ALA A 1 108 ? 22.148 2.701 -23.571 1.00 63.62 108 ALA A CA 1
ATOM 854 C C . ALA A 1 108 ? 22.772 3.493 -22.405 1.00 63.62 108 ALA A C 1
ATOM 856 O O . ALA A 1 108 ? 22.689 4.720 -22.389 1.00 63.62 108 ALA A O 1
ATOM 857 N N . ILE A 1 109 ? 23.308 2.790 -21.402 1.00 62.16 109 ILE A N 1
ATOM 858 C CA . ILE A 1 109 ? 23.926 3.366 -20.198 1.00 62.16 109 ILE A CA 1
ATOM 859 C C . ILE A 1 109 ? 25.465 3.359 -20.309 1.00 62.16 109 ILE A C 1
ATOM 861 O O . 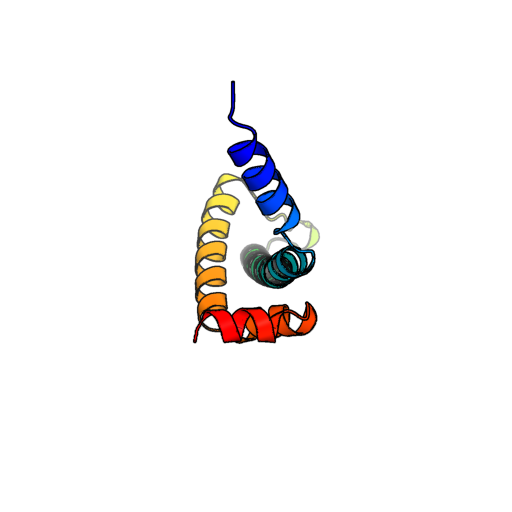ILE A 1 109 ? 26.123 4.095 -19.576 1.00 62.16 109 ILE A O 1
ATOM 865 N N . GLU A 1 110 ? 26.017 2.553 -21.222 1.00 49.22 110 GLU A N 1
ATOM 866 C CA . GLU A 1 110 ? 27.432 2.540 -21.632 1.00 49.22 110 GLU A CA 1
ATOM 867 C C . GLU A 1 110 ? 27.730 3.640 -22.662 1.00 49.22 110 GLU A C 1
ATOM 869 O O . GLU A 1 110 ? 28.811 4.262 -22.543 1.00 49.22 110 GLU A O 1
#

Solvent-accessible surface area (backbone atoms only — not comparable to full-atom values): 6310 Å² total; per-residue (Å²): 133,81,56,68,70,58,54,56,49,51,55,50,52,65,64,59,66,34,73,43,57,54,43,32,54,49,43,54,50,50,54,51,52,52,49,47,48,50,50,50,52,55,51,51,52,49,53,51,50,55,42,49,75,68,70,48,51,82,94,67,70,73,86,84,77,54,66,70,58,50,51,60,54,46,53,54,40,50,54,52,47,51,56,54,46,70,77,39,55,63,60,57,51,50,23,26,52,75,42,71,42,40,68,66,56,55,67,72,75,111

Sequence (110 aa):
MINGAQEVGFLRLERQISLPAIRYLLSIMVTFKDEMKKHFQGWYATEVQKQMQNNVAVSDLKVEMPTSLLKNASANWIISTWSSLQQRPQIAINGFRKSGILSAVTSAIE